Protein AF-A0A1G4ENJ5-F1 (afdb_monomer_lite)

Organism: Bacillus mycoides (NCBI:txid1405)

pLDDT: mean 74.37, std 20.82, range [33.47, 96.38]

Foldseek 3Di:
DFFDLQLPLADPVLNLLLNLLVLCVLVDLPDDLVVLCVVLVHDVVLVVCNSNNVDDNVSSNVSSVSSCCSDPPPPDDPVNSVVSVVCVVCVVVVVVVVDPQDPADWGQDPNSFTDGPNHTDDPPPPDDD

Radius of gyration: 15.48 Å; chains: 1; bounding box: 38×36×39 Å

Structure (mmCIF, N/CA/C/O backbone):
data_AF-A0A1G4ENJ5-F1
#
_entry.id   AF-A0A1G4ENJ5-F1
#
loop_
_atom_site.group_PDB
_atom_site.id
_atom_site.type_symbol
_atom_site.label_atom_id
_atom_site.label_alt_id
_atom_site.label_comp_id
_atom_site.label_asym_id
_atom_site.label_entity_id
_atom_site.label_seq_id
_atom_site.pdbx_PDB_ins_code
_atom_site.Cartn_x
_atom_site.Cartn_y
_atom_site.Cartn_z
_atom_site.occupancy
_atom_site.B_iso_or_equiv
_atom_site.auth_seq_id
_atom_site.auth_comp_id
_atom_site.auth_asym_id
_atom_site.auth_atom_id
_atom_site.pdbx_PDB_model_num
ATOM 1 N N . MET A 1 1 ? -1.397 -13.975 -0.434 1.00 46.78 1 MET A N 1
ATOM 2 C CA . MET A 1 1 ? 0.035 -13.715 -0.682 1.00 46.78 1 MET A CA 1
ATOM 3 C C . MET A 1 1 ? 0.648 -13.420 0.669 1.00 46.78 1 MET A C 1
ATOM 5 O O . MET A 1 1 ? 0.103 -12.560 1.349 1.00 46.78 1 MET A O 1
ATOM 9 N N . LYS A 1 2 ? 1.686 -14.149 1.095 1.00 54.53 2 LYS A N 1
ATOM 10 C CA . LYS A 1 2 ? 2.455 -13.733 2.275 1.00 54.53 2 LYS A CA 1
ATOM 11 C C . LYS A 1 2 ? 3.236 -12.481 1.871 1.00 54.53 2 LYS A C 1
ATOM 13 O O . LYS A 1 2 ? 3.949 -12.526 0.872 1.00 54.53 2 LYS A O 1
ATOM 18 N N . VAL A 1 3 ? 3.029 -11.368 2.568 1.00 60.06 3 VAL A N 1
ATOM 19 C CA . VAL A 1 3 ? 3.733 -10.104 2.314 1.00 60.06 3 VAL A CA 1
ATOM 20 C C . VAL A 1 3 ? 4.561 -9.799 3.547 1.00 60.06 3 VAL A C 1
ATOM 22 O O . VAL A 1 3 ? 4.004 -9.679 4.634 1.00 60.06 3 VAL A O 1
ATOM 25 N N . ASP A 1 4 ? 5.878 -9.707 3.379 1.00 68.25 4 ASP A N 1
ATOM 26 C CA . ASP A 1 4 ? 6.771 -9.259 4.446 1.00 68.25 4 ASP A CA 1
ATOM 27 C C . ASP A 1 4 ? 6.475 -7.776 4.747 1.00 68.25 4 ASP A C 1
ATOM 29 O O . ASP A 1 4 ? 6.598 -6.950 3.838 1.00 68.25 4 ASP A O 1
ATOM 33 N N . PRO A 1 5 ? 6.104 -7.396 5.985 1.00 69.88 5 PRO A N 1
ATOM 34 C CA . PRO A 1 5 ? 5.811 -6.005 6.338 1.00 69.88 5 PRO A CA 1
ATOM 35 C C . PRO A 1 5 ? 7.011 -5.058 6.169 1.00 69.88 5 PRO A C 1
ATOM 37 O O . PRO A 1 5 ? 6.827 -3.841 6.086 1.00 69.88 5 PRO A O 1
ATOM 40 N N . LYS A 1 6 ? 8.240 -5.586 6.082 1.00 74.12 6 LYS A N 1
ATOM 41 C CA . LYS A 1 6 ? 9.452 -4.812 5.776 1.00 74.12 6 LYS A CA 1
ATOM 42 C C . LYS A 1 6 ? 9.614 -4.515 4.287 1.00 74.12 6 LYS A C 1
ATOM 44 O O . LYS A 1 6 ? 10.408 -3.641 3.948 1.00 74.12 6 LYS A O 1
ATOM 49 N N . LEU A 1 7 ? 8.862 -5.195 3.417 1.00 80.94 7 LEU A N 1
ATOM 50 C CA . LEU A 1 7 ? 8.864 -5.006 1.964 1.00 80.94 7 LEU A CA 1
ATOM 51 C C . LEU A 1 7 ? 10.286 -4.943 1.359 1.00 80.94 7 LEU A C 1
ATOM 53 O O . LEU A 1 7 ? 10.614 -3.973 0.669 1.00 80.94 7 LEU A O 1
ATOM 57 N N . PRO A 1 8 ? 11.147 -5.954 1.602 1.00 79.94 8 PRO A N 1
ATOM 58 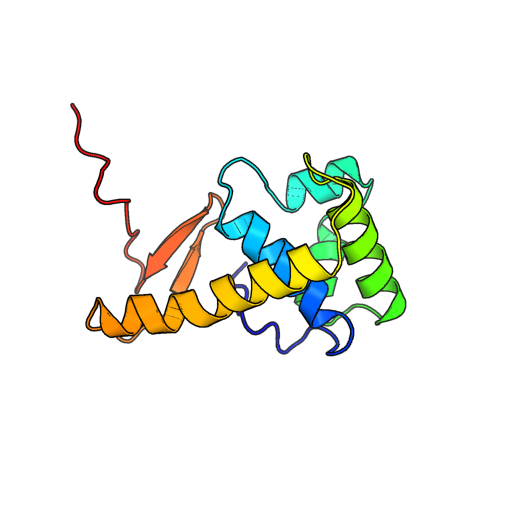C CA . PRO A 1 8 ? 12.556 -5.913 1.199 1.00 79.94 8 PRO A CA 1
ATOM 59 C C . PRO A 1 8 ? 12.743 -5.829 -0.321 1.00 79.94 8 PRO A C 1
ATOM 61 O O . PRO A 1 8 ? 13.730 -5.265 -0.784 1.00 79.94 8 PRO A O 1
ATOM 64 N N . ASN A 1 9 ? 11.776 -6.348 -1.083 1.00 82.81 9 ASN A N 1
ATOM 65 C CA . ASN A 1 9 ? 11.824 -6.397 -2.543 1.00 82.81 9 ASN A CA 1
ATOM 66 C C . ASN A 1 9 ? 11.325 -5.109 -3.210 1.00 82.81 9 ASN A C 1
ATOM 68 O O . ASN A 1 9 ? 11.601 -4.893 -4.382 1.00 82.81 9 ASN A O 1
ATOM 72 N N . VAL A 1 10 ? 10.593 -4.258 -2.485 1.00 86.56 10 VAL A N 1
ATOM 73 C CA . VAL A 1 10 ? 10.130 -2.968 -3.014 1.00 86.56 10 VAL A CA 1
ATOM 74 C C . VAL A 1 10 ? 11.298 -1.985 -3.012 1.00 86.56 10 VAL A C 1
ATOM 76 O O . VAL A 1 10 ? 12.072 -1.949 -2.041 1.00 86.56 10 VAL A O 1
ATOM 79 N N . ASP A 1 11 ? 11.397 -1.165 -4.065 1.00 89.81 11 ASP A N 1
ATOM 80 C CA . ASP A 1 11 ? 12.401 -0.103 -4.156 1.00 89.81 11 ASP A CA 1
ATOM 81 C C . ASP A 1 11 ? 12.355 0.774 -2.897 1.00 89.81 11 ASP A C 1
ATOM 83 O O . ASP A 1 11 ? 11.292 1.219 -2.451 1.00 89.81 11 ASP A O 1
ATOM 87 N N . GLU A 1 12 ? 13.522 1.027 -2.310 1.00 88.56 12 GLU A N 1
ATOM 88 C CA . GLU A 1 12 ? 13.663 1.768 -1.057 1.00 88.56 12 GLU A CA 1
ATOM 89 C C . GLU A 1 12 ? 12.966 3.136 -1.100 1.00 88.56 12 GLU A C 1
ATOM 91 O O . GLU A 1 12 ? 12.341 3.547 -0.121 1.00 88.56 12 GLU A O 1
ATOM 96 N N . ARG A 1 13 ? 12.984 3.805 -2.259 1.00 87.94 13 ARG A N 1
ATOM 97 C CA . ARG A 1 13 ? 12.382 5.132 -2.448 1.00 87.94 13 ARG A CA 1
ATOM 98 C C . ARG A 1 13 ? 10.857 5.098 -2.379 1.00 87.94 13 ARG A C 1
ATOM 100 O O . ARG A 1 13 ? 10.237 6.085 -1.987 1.00 87.94 13 ARG A O 1
ATOM 107 N N . ASN A 1 14 ? 10.252 3.970 -2.750 1.00 92.75 14 ASN A N 1
ATOM 108 C CA . ASN A 1 14 ? 8.800 3.784 -2.767 1.00 92.75 14 ASN A CA 1
ATOM 109 C C . ASN A 1 14 ? 8.281 2.987 -1.576 1.00 92.75 14 ASN A C 1
ATOM 111 O O . ASN A 1 14 ? 7.080 3.018 -1.292 1.00 92.75 14 ASN A O 1
ATOM 115 N N . ARG A 1 15 ? 9.179 2.309 -0.855 1.00 91.12 15 ARG A N 1
ATOM 116 C CA . ARG A 1 15 ? 8.858 1.435 0.270 1.00 91.12 15 ARG A CA 1
ATOM 117 C C . ARG A 1 15 ? 7.956 2.113 1.290 1.00 91.12 15 ARG A C 1
ATOM 119 O O . ARG A 1 15 ? 7.032 1.472 1.773 1.00 91.12 15 ARG A O 1
ATOM 126 N N . ARG A 1 16 ? 8.150 3.409 1.566 1.00 93.62 16 ARG A N 1
ATOM 127 C CA . ARG A 1 16 ? 7.287 4.153 2.500 1.00 93.62 16 ARG A CA 1
ATOM 128 C C . ARG A 1 16 ? 5.817 4.156 2.071 1.00 93.62 16 ARG A C 1
ATOM 130 O O . ARG A 1 16 ? 4.941 3.892 2.885 1.00 93.62 16 ARG A O 1
ATOM 137 N N . TYR A 1 17 ? 5.539 4.396 0.790 1.00 94.38 17 TYR A N 1
ATOM 138 C CA . TYR A 1 17 ? 4.170 4.482 0.285 1.00 94.38 17 TYR A CA 1
ATOM 139 C C . TYR A 1 17 ? 3.537 3.097 0.184 1.00 94.38 17 TYR A C 1
ATOM 141 O O . TYR A 1 17 ? 2.387 2.909 0.573 1.00 94.38 17 TYR A O 1
ATOM 149 N N . ALA A 1 18 ? 4.310 2.109 -0.272 1.00 91.75 18 ALA A N 1
ATOM 150 C CA . ALA A 1 18 ? 3.865 0.721 -0.313 1.00 91.75 18 ALA A CA 1
ATOM 151 C C . ALA A 1 18 ? 3.545 0.193 1.096 1.00 91.75 18 ALA A C 1
ATOM 153 O O . ALA A 1 18 ? 2.533 -0.478 1.299 1.00 91.75 18 ALA A O 1
ATOM 154 N N . LYS A 1 19 ? 4.368 0.551 2.087 1.00 91.06 19 LYS A N 1
ATOM 155 C CA . LYS A 1 19 ? 4.171 0.190 3.493 1.00 91.06 19 LYS A CA 1
ATOM 156 C C . LYS A 1 19 ? 2.982 0.917 4.112 1.00 91.06 19 LYS A C 1
ATOM 158 O O . LYS A 1 19 ? 2.243 0.307 4.871 1.00 91.06 19 LYS A O 1
ATOM 163 N N . TYR A 1 20 ? 2.741 2.173 3.738 1.00 93.44 20 TYR A N 1
ATOM 164 C CA . TYR A 1 20 ? 1.541 2.903 4.148 1.00 93.44 20 TYR A CA 1
ATOM 165 C C . TYR A 1 20 ? 0.268 2.230 3.624 1.00 93.44 20 TYR A C 1
ATOM 167 O O . TYR A 1 20 ? -0.652 1.970 4.393 1.00 93.44 20 TYR A O 1
ATOM 175 N N . LEU A 1 21 ? 0.238 1.868 2.339 1.00 91.38 21 LEU A N 1
ATOM 176 C CA . LEU A 1 21 ? -0.877 1.132 1.739 1.00 91.38 21 LEU A CA 1
ATOM 177 C C . LEU A 1 21 ? -1.104 -0.223 2.421 1.00 91.38 21 LEU A C 1
ATOM 179 O O . LEU A 1 21 ? -2.246 -0.593 2.693 1.00 91.38 21 LEU A O 1
ATOM 183 N N . LEU A 1 22 ? -0.026 -0.942 2.748 1.00 88.69 22 LEU A N 1
ATOM 184 C CA . LEU A 1 22 ? -0.107 -2.180 3.520 1.00 88.69 22 LEU A CA 1
ATOM 185 C C . LEU A 1 22 ? -0.666 -1.935 4.930 1.00 88.69 22 LEU A C 1
ATOM 187 O O . LEU A 1 22 ? -1.543 -2.671 5.368 1.00 88.69 22 LEU A O 1
ATOM 191 N N . ALA A 1 23 ? -0.215 -0.884 5.618 1.00 87.44 23 ALA A N 1
ATOM 192 C CA . ALA A 1 23 ? -0.702 -0.523 6.946 1.00 87.44 23 ALA A CA 1
ATOM 193 C C . ALA A 1 23 ? -2.199 -0.196 6.932 1.00 87.44 23 ALA A C 1
ATOM 195 O O . ALA A 1 23 ? -2.936 -0.678 7.791 1.00 87.44 23 ALA A O 1
ATOM 196 N N . VAL A 1 24 ? -2.663 0.559 5.934 1.00 86.69 24 VAL A N 1
ATOM 197 C CA . VAL A 1 24 ? -4.088 0.852 5.741 1.00 86.69 24 VAL A CA 1
ATOM 198 C C . VAL A 1 24 ? -4.871 -0.440 5.525 1.00 86.69 24 VAL A C 1
ATOM 200 O O . VAL A 1 24 ? -5.846 -0.687 6.227 1.00 86.69 24 VAL A O 1
ATOM 203 N N . HIS A 1 25 ? -4.404 -1.302 4.624 1.00 85.81 25 HIS A N 1
ATOM 204 C CA . HIS A 1 25 ? -5.054 -2.581 4.353 1.00 85.81 25 HIS A CA 1
ATOM 205 C C . HIS A 1 25 ? -5.161 -3.482 5.591 1.00 85.81 25 HIS A C 1
ATOM 207 O O . HIS A 1 25 ? -6.168 -4.154 5.784 1.00 85.81 25 HIS A O 1
ATOM 213 N N . CYS A 1 26 ? -4.126 -3.496 6.432 1.00 81.69 26 CYS A N 1
ATOM 214 C CA . CYS A 1 26 ? -4.112 -4.285 7.661 1.00 81.69 26 CYS A CA 1
ATOM 215 C C . CYS A 1 26 ? -4.955 -3.664 8.786 1.00 81.69 26 CYS A C 1
ATOM 217 O O . CYS A 1 26 ? -5.452 -4.395 9.638 1.00 81.69 26 CYS A O 1
ATOM 219 N N . SER A 1 27 ? -5.086 -2.335 8.824 1.00 81.50 27 SER A N 1
ATOM 220 C CA . SER A 1 27 ? -5.755 -1.625 9.926 1.00 81.50 27 SER A CA 1
ATOM 221 C C . SER A 1 27 ? -7.256 -1.440 9.695 1.00 81.50 27 SER A C 1
ATOM 223 O O . SER A 1 27 ? -8.013 -1.343 10.659 1.00 81.50 27 SER A O 1
ATOM 225 N N . TYR A 1 28 ? -7.691 -1.399 8.433 1.00 79.56 28 TYR A N 1
ATOM 226 C CA . TYR A 1 28 ? -9.072 -1.129 8.041 1.00 79.56 28 TYR A CA 1
ATOM 227 C C . TYR A 1 28 ? -9.653 -2.328 7.288 1.00 79.56 28 TYR A C 1
ATOM 229 O O . TYR A 1 28 ? -9.324 -2.576 6.130 1.00 79.56 28 TYR A O 1
ATOM 237 N N . ASN A 1 29 ? -10.535 -3.080 7.955 1.00 75.44 29 ASN A N 1
ATOM 238 C CA . ASN A 1 29 ? -11.128 -4.310 7.410 1.00 75.44 29 ASN A CA 1
ATOM 239 C C . ASN A 1 29 ? -11.978 -4.082 6.146 1.00 75.44 29 ASN A C 1
ATOM 241 O O . ASN A 1 29 ? -12.205 -5.017 5.383 1.00 75.44 29 ASN A O 1
ATOM 245 N N . ASP A 1 30 ? -12.468 -2.862 5.949 1.00 81.12 30 ASP A N 1
ATOM 246 C CA . ASP A 1 30 ? -13.304 -2.420 4.834 1.00 81.12 30 ASP A CA 1
ATOM 247 C C . ASP A 1 30 ? -12.498 -1.841 3.660 1.00 81.12 30 ASP A C 1
ATOM 249 O O . ASP A 1 30 ? -13.080 -1.463 2.645 1.00 81.12 30 ASP A O 1
ATOM 253 N N . ILE A 1 31 ? -11.164 -1.780 3.768 1.00 82.75 31 ILE A N 1
ATOM 254 C CA . ILE A 1 31 ? -10.295 -1.245 2.718 1.00 82.75 31 ILE A CA 1
ATOM 255 C C . ILE A 1 31 ? -9.368 -2.341 2.204 1.00 82.75 31 ILE A C 1
ATOM 257 O O . ILE A 1 31 ? -8.339 -2.682 2.797 1.00 82.75 31 ILE A O 1
ATOM 261 N N . SER A 1 32 ? -9.697 -2.876 1.028 1.00 87.81 32 SER A N 1
ATOM 262 C CA . SER A 1 32 ? -8.818 -3.813 0.335 1.00 87.81 32 SER A CA 1
ATOM 263 C C . SER A 1 32 ? -7.973 -3.129 -0.743 1.00 87.81 32 SER A C 1
ATOM 265 O O . SER A 1 32 ? -8.452 -2.322 -1.541 1.00 87.81 32 SER A O 1
ATOM 267 N N . LEU A 1 33 ? -6.696 -3.519 -0.847 1.00 88.12 33 LEU A N 1
ATOM 268 C CA . LEU A 1 33 ? -5.832 -3.054 -1.943 1.00 88.12 33 LEU A CA 1
ATOM 269 C C . LEU A 1 33 ? -6.362 -3.471 -3.319 1.00 88.12 33 LEU A C 1
ATOM 271 O O . LEU A 1 33 ? -6.122 -2.787 -4.307 1.00 88.12 33 LEU A O 1
ATOM 275 N N . ARG A 1 34 ? -7.103 -4.584 -3.393 1.00 88.19 34 ARG A N 1
ATOM 276 C CA . ARG A 1 34 ? -7.735 -5.046 -4.632 1.00 88.19 34 ARG A CA 1
ATOM 277 C C . ARG A 1 34 ? -8.853 -4.101 -5.077 1.00 88.19 34 ARG A C 1
ATOM 279 O O . ARG A 1 34 ? -8.935 -3.807 -6.266 1.00 88.19 34 ARG A O 1
ATOM 286 N N . GLU A 1 35 ? -9.690 -3.627 -4.158 1.00 87.25 35 GLU A N 1
ATOM 287 C CA . GLU A 1 35 ? -10.726 -2.637 -4.476 1.00 87.25 35 GLU A CA 1
ATOM 288 C C . GLU A 1 35 ? -10.108 -1.294 -4.848 1.00 87.25 35 GLU A C 1
ATOM 290 O O . GLU A 1 35 ? -10.543 -0.690 -5.823 1.00 87.25 35 GLU A O 1
ATOM 295 N N . LEU A 1 36 ? -9.054 -0.859 -4.148 1.00 88.38 36 LEU A N 1
ATOM 296 C CA . LEU A 1 36 ? -8.317 0.352 -4.525 1.00 88.38 36 LEU A CA 1
ATOM 297 C C . LEU A 1 36 ? -7.720 0.230 -5.933 1.00 88.38 36 LEU A C 1
ATOM 299 O O . LEU A 1 36 ? -7.834 1.160 -6.724 1.00 88.38 36 LEU A O 1
ATOM 303 N N . CYS A 1 37 ? -7.162 -0.931 -6.291 1.00 90.94 37 CYS A N 1
ATOM 304 C CA . CYS A 1 37 ? -6.728 -1.210 -7.661 1.00 90.94 37 CYS A CA 1
ATOM 305 C C . CYS A 1 37 ? -7.879 -1.097 -8.664 1.00 90.94 37 CYS A C 1
ATOM 307 O O . CYS A 1 37 ? -7.697 -0.503 -9.721 1.00 90.94 37 CYS A O 1
ATOM 309 N N . SER A 1 38 ? -9.056 -1.635 -8.335 1.00 91.00 38 SER A N 1
ATOM 310 C CA . SER A 1 38 ? -10.232 -1.535 -9.205 1.00 91.00 38 SER A CA 1
ATOM 311 C C . SER A 1 38 ? -10.695 -0.091 -9.395 1.00 91.00 38 SER A C 1
ATOM 313 O O . SER A 1 38 ? -11.102 0.258 -10.497 1.00 91.00 38 SER A O 1
ATOM 315 N N . LYS A 1 39 ? -10.645 0.739 -8.347 1.00 93.88 39 LYS A N 1
ATOM 316 C CA . LYS A 1 39 ? -10.999 2.165 -8.426 1.00 93.88 39 LYS A CA 1
ATOM 317 C C . LYS A 1 39 ? -9.989 2.962 -9.253 1.00 93.88 39 LYS A C 1
ATOM 319 O O . LYS A 1 39 ? -10.383 3.797 -10.053 1.00 93.88 39 LYS A O 1
ATOM 324 N N . ALA A 1 40 ? -8.705 2.641 -9.108 1.00 94.31 40 ALA A N 1
ATOM 325 C CA . ALA A 1 40 ? -7.609 3.298 -9.815 1.00 94.31 40 ALA A CA 1
ATOM 326 C C . ALA A 1 40 ? -7.394 2.798 -11.261 1.00 94.31 40 ALA A C 1
ATOM 328 O O . ALA A 1 40 ? -6.423 3.210 -11.891 1.00 94.31 40 ALA A O 1
ATOM 329 N N . ASP A 1 41 ? -8.229 1.880 -11.762 1.00 95.50 41 ASP A N 1
ATOM 330 C CA . ASP A 1 41 ? -8.041 1.180 -13.047 1.00 95.50 41 ASP A CA 1
ATOM 331 C C . ASP A 1 41 ? -6.653 0.512 -13.187 1.00 95.50 41 ASP A C 1
ATOM 333 O O . ASP A 1 41 ? -6.007 0.499 -14.235 1.00 95.50 41 ASP A O 1
ATOM 337 N N . ILE A 1 42 ? -6.156 -0.055 -12.083 1.00 92.75 42 ILE A N 1
ATOM 338 C CA . ILE A 1 42 ? -4.875 -0.762 -12.026 1.00 92.75 42 ILE A CA 1
ATOM 339 C C . ILE A 1 42 ? -5.138 -2.269 -12.023 1.00 92.75 42 ILE A C 1
ATOM 341 O O . ILE A 1 42 ? -5.765 -2.792 -11.096 1.00 92.75 42 ILE A O 1
ATOM 345 N N . PRO A 1 43 ? -4.592 -3.032 -12.986 1.00 91.00 43 PRO A N 1
ATOM 346 C CA . PRO A 1 43 ? -4.669 -4.482 -12.938 1.00 91.00 43 PRO A CA 1
ATOM 347 C C . PRO A 1 43 ? -4.016 -5.008 -11.658 1.00 91.00 43 PRO A C 1
ATOM 349 O O . PRO A 1 43 ? -2.841 -4.753 -11.402 1.00 91.00 43 PRO A O 1
ATOM 352 N N . VAL A 1 44 ? -4.734 -5.827 -10.887 1.00 87.88 44 VAL A N 1
ATOM 353 C CA . VAL A 1 44 ? -4.256 -6.387 -9.604 1.00 87.88 44 VAL A CA 1
ATOM 354 C C . VAL A 1 44 ? -2.905 -7.109 -9.743 1.00 87.88 44 VAL A C 1
ATOM 356 O O . VAL A 1 44 ? -2.088 -7.116 -8.826 1.00 87.88 44 VAL A O 1
ATOM 359 N N . ARG A 1 45 ? -2.611 -7.676 -10.921 1.00 85.56 45 ARG A N 1
ATOM 360 C CA . ARG A 1 45 ? -1.299 -8.270 -11.220 1.00 85.56 45 ARG A CA 1
ATOM 361 C C . ARG A 1 45 ? -0.152 -7.263 -11.072 1.00 85.56 45 ARG A C 1
ATOM 363 O O . ARG A 1 45 ? 0.920 -7.658 -10.633 1.00 85.56 45 ARG A O 1
ATOM 370 N N . GLN A 1 46 ? -0.353 -5.992 -11.418 1.00 86.75 46 GLN A N 1
ATOM 371 C CA . GLN A 1 46 ? 0.662 -4.948 -11.247 1.00 86.75 46 GLN A CA 1
ATOM 372 C C . GLN A 1 46 ? 0.947 -4.674 -9.768 1.00 86.75 46 GLN A C 1
ATOM 374 O O . GLN A 1 46 ? 2.108 -4.538 -9.402 1.00 86.75 46 GLN A O 1
ATOM 379 N N . LEU A 1 47 ? -0.076 -4.694 -8.907 1.00 87.12 47 LEU A N 1
ATOM 380 C CA . LEU A 1 47 ? 0.100 -4.598 -7.455 1.00 87.12 47 LEU A CA 1
ATOM 381 C C . LEU A 1 47 ? 0.956 -5.754 -6.915 1.00 87.12 47 LEU A C 1
ATOM 383 O O . LEU A 1 47 ? 1.879 -5.535 -6.136 1.00 87.12 47 LEU A O 1
ATOM 387 N N . TYR A 1 48 ? 0.680 -6.987 -7.348 1.00 86.50 48 TYR A N 1
ATOM 388 C CA . TYR A 1 48 ? 1.476 -8.146 -6.932 1.00 86.50 48 TYR A CA 1
ATOM 389 C C . TYR A 1 48 ? 2.925 -8.046 -7.411 1.00 86.50 48 TYR A C 1
ATOM 391 O O . TYR A 1 48 ? 3.839 -8.292 -6.629 1.00 86.50 48 TYR A O 1
ATOM 399 N N . ARG A 1 49 ? 3.142 -7.616 -8.659 1.00 83.81 49 ARG A N 1
ATOM 400 C CA . ARG A 1 49 ? 4.486 -7.376 -9.204 1.00 83.81 49 ARG A CA 1
ATOM 401 C C . ARG A 1 49 ? 5.223 -6.251 -8.482 1.00 83.81 49 ARG A C 1
ATOM 403 O O . ARG A 1 49 ? 6.438 -6.332 -8.350 1.00 83.81 49 ARG A O 1
ATOM 410 N N . MET A 1 50 ? 4.516 -5.222 -8.017 1.00 88.00 50 MET A N 1
ATOM 411 C CA . MET A 1 50 ? 5.091 -4.137 -7.216 1.00 88.00 50 MET A CA 1
ATOM 412 C C . MET A 1 50 ? 5.620 -4.686 -5.890 1.00 88.00 50 MET A C 1
ATOM 414 O O . MET A 1 50 ? 6.794 -4.535 -5.586 1.00 88.00 50 MET A O 1
ATOM 418 N N . PHE A 1 51 ? 4.791 -5.406 -5.131 1.00 83.69 51 PHE A N 1
ATOM 419 C CA . PHE A 1 51 ? 5.220 -6.000 -3.860 1.00 83.69 51 PHE A CA 1
ATOM 420 C C . PHE A 1 51 ? 6.280 -7.104 -4.013 1.00 83.69 51 PHE A C 1
ATOM 422 O O . PHE A 1 51 ? 7.026 -7.368 -3.070 1.00 83.69 51 PHE A O 1
ATOM 429 N N . ALA A 1 52 ? 6.363 -7.736 -5.185 1.00 82.56 52 ALA A N 1
ATOM 430 C CA . ALA A 1 52 ? 7.407 -8.701 -5.519 1.00 82.56 52 ALA A CA 1
ATOM 431 C C . ALA A 1 52 ? 8.736 -8.056 -5.965 1.00 82.56 52 ALA A C 1
ATOM 433 O O . ALA A 1 52 ? 9.708 -8.782 -6.146 1.00 82.56 52 ALA A O 1
ATOM 434 N N . GLY A 1 53 ? 8.803 -6.730 -6.145 1.00 84.31 53 GLY A N 1
ATOM 435 C CA . GLY A 1 53 ? 10.004 -6.048 -6.651 1.00 84.31 53 GLY A CA 1
ATOM 436 C C . GLY A 1 53 ? 10.245 -6.217 -8.153 1.00 84.31 53 GLY A C 1
ATOM 437 O O . GLY A 1 53 ? 11.334 -5.966 -8.657 1.00 84.31 53 GLY A O 1
ATOM 438 N N . GLU A 1 54 ? 9.234 -6.655 -8.904 1.00 87.56 54 GLU A N 1
ATOM 439 C CA . GLU A 1 54 ? 9.315 -6.913 -10.349 1.00 87.56 54 GLU A CA 1
ATOM 440 C C . GLU A 1 54 ? 8.906 -5.696 -11.197 1.00 87.56 54 GLU A C 1
ATOM 442 O O . GLU A 1 54 ? 8.550 -5.825 -12.379 1.00 87.56 54 GLU A O 1
ATOM 447 N N . THR A 1 55 ? 8.860 -4.519 -10.575 1.00 87.62 55 THR A N 1
ATOM 448 C CA . THR A 1 55 ? 8.302 -3.290 -11.137 1.00 87.62 55 THR A CA 1
ATOM 449 C C . THR A 1 55 ? 9.338 -2.176 -11.067 1.00 87.62 55 THR A C 1
ATOM 451 O O . THR A 1 55 ? 10.103 -2.079 -10.119 1.00 87.62 55 THR A O 1
ATOM 454 N N . SER A 1 56 ? 9.397 -1.328 -12.097 1.00 91.00 56 SER A N 1
ATOM 455 C CA . SER A 1 56 ? 10.340 -0.204 -12.097 1.00 91.00 56 SER A CA 1
ATOM 456 C C . SER A 1 56 ? 9.966 0.825 -11.030 1.00 91.00 56 SER A C 1
ATOM 458 O O . SER A 1 56 ? 8.778 1.071 -10.822 1.00 91.00 56 SER A O 1
ATOM 460 N N . TYR A 1 57 ? 10.950 1.52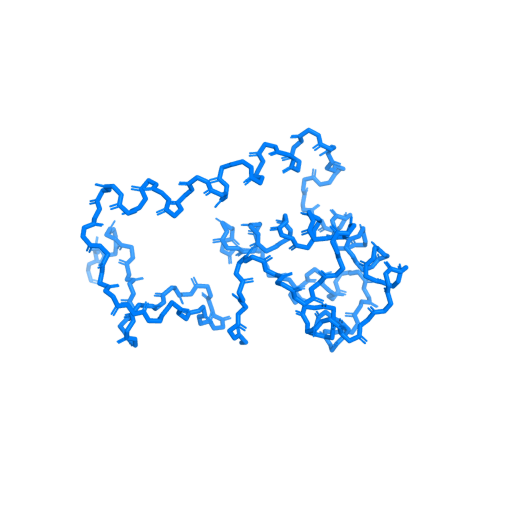1 -10.454 1.00 91.25 57 TYR A N 1
ATOM 461 C CA . TYR A 1 57 ? 10.702 2.539 -9.425 1.00 91.25 57 TYR A CA 1
ATOM 462 C C . TYR A 1 57 ? 9.653 3.592 -9.843 1.00 91.25 57 TYR A C 1
ATOM 464 O O . TYR A 1 57 ? 8.865 4.052 -9.019 1.00 91.25 57 TYR A O 1
ATOM 472 N N . ARG A 1 58 ? 9.609 3.987 -11.128 1.00 90.75 58 ARG A N 1
ATOM 473 C CA . ARG A 1 58 ? 8.625 4.964 -11.635 1.00 90.75 58 ARG A CA 1
ATOM 474 C C . ARG A 1 58 ? 7.218 4.387 -11.626 1.00 90.75 58 ARG A C 1
ATOM 476 O O . ARG A 1 58 ? 6.270 5.065 -11.243 1.00 90.75 58 ARG A O 1
ATOM 483 N N . SER A 1 59 ? 7.097 3.141 -12.068 1.00 91.94 59 SER A N 1
ATOM 484 C CA . SER A 1 59 ? 5.828 2.425 -12.102 1.00 91.94 59 SER A CA 1
ATOM 485 C C . SER A 1 59 ? 5.322 2.154 -10.688 1.00 91.94 59 SER A C 1
ATOM 487 O O . SER A 1 59 ? 4.154 2.398 -10.420 1.00 91.94 59 SER A O 1
ATOM 489 N N . GLU A 1 60 ? 6.194 1.739 -9.769 1.00 91.62 60 GLU A N 1
ATOM 490 C CA . GLU A 1 60 ? 5.844 1.557 -8.358 1.00 91.62 60 GLU A CA 1
ATOM 491 C C . GLU A 1 60 ? 5.346 2.859 -7.723 1.00 91.62 60 GLU A C 1
ATOM 493 O O . GLU A 1 60 ? 4.292 2.865 -7.088 1.00 91.62 60 GLU A O 1
ATOM 498 N N . PHE A 1 61 ? 6.058 3.973 -7.937 1.00 94.56 61 PHE A N 1
ATOM 499 C CA . PHE A 1 61 ? 5.637 5.284 -7.446 1.00 94.56 61 PHE A CA 1
ATOM 500 C C . PHE A 1 61 ? 4.258 5.669 -7.994 1.00 94.56 61 PHE A C 1
ATOM 502 O O . PHE A 1 61 ? 3.379 6.075 -7.237 1.00 94.56 61 PHE A O 1
ATOM 509 N N . SER A 1 62 ? 4.043 5.489 -9.302 1.00 95.38 62 SER A N 1
ATOM 510 C CA . SER A 1 62 ? 2.761 5.777 -9.954 1.00 95.38 62 SER A CA 1
ATOM 511 C C . SER A 1 62 ? 1.626 4.917 -9.400 1.00 95.38 62 SER A C 1
ATOM 513 O O . SER A 1 62 ? 0.538 5.438 -9.154 1.00 95.38 62 SER A O 1
ATOM 515 N N . ILE A 1 63 ? 1.867 3.620 -9.182 1.00 94.94 63 ILE A N 1
ATOM 516 C CA . ILE A 1 63 ? 0.885 2.705 -8.589 1.00 94.94 63 ILE A CA 1
ATOM 517 C C . ILE A 1 63 ? 0.550 3.178 -7.174 1.00 94.94 63 ILE A C 1
ATOM 519 O O . ILE A 1 63 ? -0.619 3.387 -6.866 1.00 94.94 63 ILE A O 1
ATOM 523 N N . CYS A 1 64 ? 1.561 3.423 -6.338 1.00 95.25 64 CYS A N 1
ATOM 524 C CA . CYS A 1 64 ? 1.359 3.866 -4.961 1.00 95.25 64 CYS A CA 1
ATOM 525 C C . CYS A 1 64 ? 0.542 5.161 -4.888 1.00 95.25 64 CYS A C 1
ATOM 527 O O . CYS A 1 64 ? -0.436 5.233 -4.150 1.00 95.25 64 CYS A O 1
ATOM 529 N N . GLN A 1 65 ? 0.911 6.170 -5.677 1.00 95.69 65 GLN A N 1
ATOM 530 C CA . GLN A 1 65 ? 0.209 7.454 -5.712 1.00 95.69 65 GLN A CA 1
ATOM 531 C C . GLN A 1 65 ? -1.240 7.308 -6.180 1.00 95.69 65 GLN A C 1
ATOM 533 O O . GLN A 1 65 ? -2.131 7.928 -5.606 1.00 95.69 65 GLN A O 1
ATOM 538 N N . SER A 1 66 ? -1.488 6.469 -7.188 1.00 96.38 66 SER A N 1
ATOM 539 C CA . SER A 1 66 ? -2.846 6.220 -7.682 1.00 96.38 66 SER A CA 1
ATOM 540 C C . SER A 1 66 ? -3.703 5.550 -6.609 1.00 96.38 66 SER A C 1
ATOM 542 O O . SER A 1 66 ? -4.802 6.008 -6.334 1.00 96.38 66 SER A O 1
ATOM 544 N N . LEU A 1 67 ? -3.175 4.538 -5.917 1.00 95.25 67 LEU A N 1
ATOM 545 C CA . LEU A 1 67 ? -3.905 3.859 -4.843 1.00 95.25 67 LEU A CA 1
ATOM 546 C C . LEU A 1 67 ? -4.160 4.766 -3.633 1.00 95.25 67 LEU A C 1
ATOM 548 O O . LEU A 1 67 ? -5.233 4.698 -3.043 1.00 95.25 67 LEU A O 1
ATOM 552 N N . ILE A 1 68 ? -3.203 5.629 -3.273 1.00 95.75 68 ILE A N 1
ATOM 553 C CA . ILE A 1 68 ? -3.365 6.599 -2.177 1.00 95.75 68 ILE A CA 1
ATOM 554 C C . ILE A 1 68 ? -4.462 7.622 -2.503 1.00 95.75 68 ILE A C 1
ATOM 556 O O . ILE A 1 68 ? -5.198 8.028 -1.606 1.00 95.75 68 ILE A O 1
ATOM 560 N N . ARG A 1 69 ? -4.601 8.028 -3.771 1.00 95.88 69 ARG A N 1
ATOM 561 C CA . ARG A 1 69 ? -5.656 8.958 -4.212 1.00 95.88 69 ARG A CA 1
ATOM 562 C C . ARG A 1 69 ? -7.059 8.366 -4.121 1.00 95.88 69 ARG A C 1
ATOM 564 O O . ARG A 1 69 ? -7.998 9.121 -3.910 1.00 95.88 69 ARG A O 1
ATOM 571 N N . GLU A 1 70 ? -7.184 7.047 -4.222 1.00 95.69 70 GLU A N 1
ATOM 572 C CA . GLU A 1 70 ? -8.466 6.338 -4.116 1.00 95.69 70 GLU A CA 1
ATOM 573 C C . GLU A 1 70 ? -8.888 6.029 -2.670 1.00 95.69 70 GLU A C 1
ATOM 575 O O . GLU A 1 70 ? -9.928 5.399 -2.434 1.00 95.69 70 GLU A O 1
ATOM 580 N N . LEU A 1 71 ? -8.090 6.447 -1.682 1.00 93.12 71 LEU A N 1
ATOM 581 C CA . LEU A 1 71 ? -8.453 6.286 -0.279 1.00 93.12 71 LEU A CA 1
ATOM 582 C C . LEU A 1 71 ? -9.655 7.176 0.082 1.00 93.12 71 LEU A C 1
ATOM 584 O O . LEU A 1 71 ? -9.718 8.323 -0.360 1.00 93.12 71 LEU A O 1
ATOM 588 N N . PRO A 1 72 ? -10.579 6.709 0.947 1.00 90.12 72 PRO A N 1
ATOM 589 C CA . PRO A 1 72 ? -11.792 7.461 1.296 1.00 90.12 72 PRO A CA 1
ATOM 590 C C . PRO A 1 72 ? -11.538 8.840 1.919 1.00 90.12 72 PRO A C 1
ATOM 592 O O . PRO A 1 72 ? -12.388 9.720 1.849 1.00 90.12 72 PRO A O 1
ATOM 595 N N . TRP A 1 73 ? -10.377 9.013 2.550 1.00 89.06 73 TRP A N 1
ATOM 596 C CA . TRP A 1 73 ? -9.953 10.244 3.218 1.00 89.06 73 TRP A CA 1
ATOM 597 C C . TRP A 1 73 ? -8.878 11.007 2.436 1.00 89.06 73 TRP A C 1
ATOM 599 O O . TRP A 1 73 ? -8.210 11.872 3.003 1.00 89.06 73 TRP A O 1
ATOM 609 N N . ALA A 1 74 ? -8.653 10.675 1.161 1.00 87.56 74 ALA A N 1
ATOM 610 C CA . ALA A 1 74 ? -7.760 11.459 0.320 1.00 87.56 74 ALA A CA 1
ATOM 611 C C . ALA A 1 74 ? -8.242 12.930 0.239 1.00 87.56 74 ALA A C 1
ATOM 613 O O . ALA A 1 74 ? -9.450 13.179 0.233 1.00 87.56 74 ALA A O 1
ATOM 614 N N . PRO A 1 75 ? -7.330 13.919 0.150 1.00 90.94 75 PRO A N 1
ATOM 615 C CA . PRO A 1 75 ? -5.881 13.783 -0.004 1.00 90.94 75 PRO A CA 1
ATOM 616 C C . PRO A 1 75 ? -5.156 13.381 1.291 1.00 90.94 75 PRO A C 1
ATOM 618 O O . PRO A 1 75 ? -5.468 13.858 2.378 1.00 90.94 75 PRO A O 1
ATOM 621 N N . VAL A 1 76 ? -4.131 12.534 1.157 1.00 91.31 76 VAL A N 1
ATOM 622 C CA . VAL A 1 76 ? -3.265 12.115 2.270 1.00 91.31 76 VAL A CA 1
ATOM 623 C C . VAL A 1 76 ? -2.009 12.982 2.294 1.00 91.31 76 VAL A C 1
ATOM 625 O O . VAL A 1 76 ? -1.331 13.112 1.276 1.00 91.31 76 VAL A O 1
ATOM 628 N N . SER A 1 77 ? -1.689 13.570 3.449 1.00 92.31 77 SER A N 1
ATOM 629 C CA . SER A 1 77 ? -0.456 14.341 3.625 1.00 92.31 77 SER A CA 1
ATOM 630 C C . SER A 1 77 ? 0.743 13.437 3.924 1.00 92.31 77 SER A C 1
ATOM 632 O O . SER A 1 77 ? 0.608 12.331 4.453 1.00 92.31 77 SER A O 1
ATOM 634 N N . GLU A 1 78 ? 1.940 13.947 3.643 1.00 91.44 78 GLU A N 1
ATOM 635 C CA . GLU A 1 78 ? 3.201 13.284 3.998 1.00 91.44 78 GLU A CA 1
ATOM 636 C C . GLU A 1 78 ? 3.327 13.034 5.505 1.00 91.44 78 GLU A C 1
ATOM 638 O O . GLU A 1 78 ? 3.762 11.971 5.938 1.00 91.44 78 GLU A O 1
ATOM 643 N N . GLU A 1 79 ? 2.844 13.973 6.317 1.00 91.25 79 GLU A N 1
ATOM 644 C CA . GLU A 1 79 ? 2.831 13.824 7.769 1.00 91.25 79 GLU A CA 1
ATOM 645 C C . GLU A 1 79 ? 1.922 12.673 8.228 1.00 91.25 79 GLU A C 1
ATOM 647 O O . GLU A 1 79 ? 2.276 11.936 9.151 1.00 91.25 79 GLU A O 1
ATOM 652 N N . THR A 1 80 ? 0.763 12.483 7.587 1.00 90.19 80 THR A N 1
ATOM 653 C CA . THR A 1 80 ? -0.123 11.347 7.873 1.00 90.19 80 THR A CA 1
ATOM 654 C C . THR A 1 80 ? 0.569 10.028 7.552 1.00 90.19 80 THR A C 1
ATOM 656 O O . THR A 1 80 ? 0.521 9.113 8.372 1.00 90.19 80 THR A O 1
ATOM 659 N N . ILE A 1 81 ? 1.253 9.944 6.407 1.00 92.12 81 ILE A N 1
ATOM 660 C CA . ILE A 1 81 ? 2.026 8.758 6.019 1.00 92.12 81 ILE A CA 1
ATOM 661 C C . ILE A 1 81 ? 3.076 8.451 7.090 1.00 92.12 81 ILE A C 1
ATOM 663 O O . ILE A 1 81 ? 3.087 7.349 7.638 1.00 92.12 81 ILE A O 1
ATOM 667 N N . ASP A 1 82 ? 3.901 9.432 7.455 1.00 89.44 82 ASP A N 1
ATOM 668 C CA . ASP A 1 82 ? 4.979 9.244 8.428 1.00 89.44 82 ASP A CA 1
ATOM 669 C C . ASP A 1 82 ? 4.453 8.839 9.814 1.00 89.44 82 ASP A C 1
ATOM 671 O O . ASP A 1 82 ? 5.018 7.956 10.466 1.00 89.44 82 ASP A O 1
ATOM 675 N N . ARG A 1 83 ? 3.351 9.445 10.276 1.00 85.06 83 ARG A N 1
ATOM 676 C CA . ARG A 1 83 ? 2.710 9.083 11.551 1.00 85.06 83 ARG A CA 1
ATOM 677 C C . ARG A 1 83 ? 2.165 7.656 11.521 1.00 85.06 83 ARG A C 1
ATOM 679 O O . ARG A 1 83 ? 2.407 6.906 12.465 1.00 85.06 83 ARG A O 1
ATOM 686 N N . THR A 1 84 ? 1.477 7.262 10.450 1.00 87.56 84 THR A N 1
ATOM 687 C CA . THR A 1 84 ? 0.963 5.895 10.295 1.00 87.56 84 THR A CA 1
ATOM 688 C C . THR A 1 84 ? 2.097 4.877 10.274 1.00 87.56 84 THR A C 1
ATOM 690 O O . THR A 1 84 ? 1.999 3.857 10.951 1.00 87.56 84 THR A O 1
ATOM 693 N N . LEU A 1 85 ? 3.190 5.156 9.560 1.00 89.00 85 LEU A N 1
ATOM 694 C CA . LEU A 1 85 ? 4.342 4.255 9.500 1.00 89.00 85 LEU A CA 1
ATOM 695 C C . LEU A 1 85 ? 5.020 4.087 10.860 1.00 89.00 85 LEU A C 1
ATOM 697 O O . LEU A 1 85 ? 5.338 2.962 11.228 1.00 89.00 85 LEU A O 1
ATOM 701 N N . LYS A 1 86 ? 5.175 5.168 11.636 1.00 85.69 86 LYS A N 1
ATOM 702 C CA . LYS A 1 86 ? 5.697 5.082 13.010 1.00 85.69 86 LYS A CA 1
ATOM 703 C C . LYS A 1 86 ? 4.854 4.152 13.873 1.00 85.69 86 LYS A C 1
ATOM 705 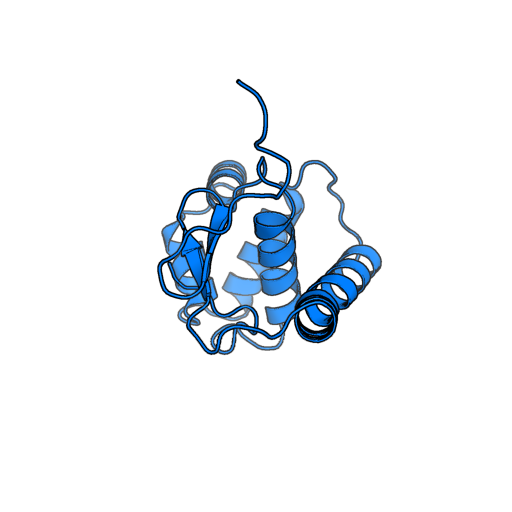O O . LYS A 1 86 ? 5.405 3.291 14.545 1.00 85.69 86 LYS A O 1
ATOM 710 N N . VAL A 1 87 ? 3.528 4.298 13.838 1.00 81.06 87 VAL A N 1
ATOM 711 C CA . VAL A 1 87 ? 2.627 3.409 14.589 1.00 81.06 87 VAL A CA 1
ATOM 712 C C . VAL A 1 87 ? 2.760 1.971 14.092 1.00 81.06 87 VAL A C 1
ATOM 714 O O . VAL A 1 87 ? 2.926 1.060 14.896 1.00 81.06 87 VAL A O 1
ATOM 717 N N . PHE A 1 88 ? 2.748 1.768 12.774 1.00 82.12 88 PHE A N 1
ATOM 718 C CA . PHE A 1 88 ? 2.832 0.443 12.166 1.00 82.12 88 PHE A CA 1
ATOM 719 C C . PHE A 1 88 ? 4.151 -0.280 12.479 1.00 82.12 88 PHE A C 1
ATOM 721 O O . PHE A 1 88 ? 4.147 -1.492 12.667 1.00 82.12 88 PHE A O 1
ATOM 728 N N . ASP A 1 89 ? 5.256 0.457 12.600 1.00 78.88 89 ASP A N 1
ATOM 729 C CA . ASP A 1 89 ? 6.566 -0.085 12.975 1.00 78.88 89 ASP A CA 1
ATOM 730 C C . ASP A 1 89 ? 6.724 -0.352 14.472 1.00 78.88 89 ASP A C 1
ATOM 732 O O . ASP A 1 89 ? 7.490 -1.234 14.858 1.00 78.88 89 ASP A O 1
ATOM 736 N N . LEU A 1 90 ? 5.982 0.367 15.314 1.00 74.00 90 LEU A N 1
ATOM 737 C CA . LEU A 1 90 ? 5.953 0.137 16.758 1.00 74.00 90 LEU A CA 1
ATOM 738 C C . LEU A 1 90 ? 5.009 -1.004 17.155 1.00 74.00 90 LEU A C 1
ATOM 740 O O . LEU A 1 90 ? 5.243 -1.643 18.177 1.00 74.00 90 LEU A O 1
ATOM 744 N N . LEU A 1 91 ? 3.974 -1.296 16.360 1.00 68.62 91 LEU A N 1
ATOM 745 C CA . LEU A 1 91 ? 2.999 -2.355 16.657 1.00 68.62 91 LEU A CA 1
ATOM 746 C C . LEU A 1 91 ? 3.647 -3.719 16.958 1.00 68.62 91 LEU A C 1
ATOM 748 O O . LEU A 1 91 ? 3.290 -4.306 17.976 1.00 68.62 91 LEU A O 1
ATOM 752 N N . PRO A 1 92 ? 4.614 -4.228 16.168 1.00 65.19 92 PRO A N 1
ATOM 753 C CA . PRO A 1 92 ? 5.294 -5.480 16.490 1.00 65.19 92 PRO A CA 1
ATOM 754 C C . PRO A 1 92 ? 6.031 -5.451 17.832 1.00 65.19 92 PRO A C 1
ATOM 756 O O . PRO A 1 92 ? 6.080 -6.473 18.501 1.00 65.19 92 PRO A O 1
ATOM 759 N N . ILE A 1 93 ? 6.585 -4.298 18.228 1.00 61.69 93 ILE A N 1
ATOM 760 C CA . ILE A 1 93 ? 7.319 -4.133 19.493 1.00 61.69 93 ILE A CA 1
ATOM 761 C C . ILE A 1 93 ? 6.341 -4.174 20.665 1.00 61.69 93 ILE A C 1
ATOM 763 O O . ILE A 1 93 ? 6.544 -4.937 21.599 1.00 61.69 93 ILE A O 1
ATOM 767 N N . VAL A 1 94 ? 5.243 -3.422 20.577 1.00 55.75 94 VAL A N 1
ATOM 768 C CA . VAL A 1 94 ? 4.204 -3.410 21.617 1.00 55.75 94 VAL A CA 1
ATOM 769 C C . VAL A 1 94 ? 3.567 -4.793 21.759 1.00 55.75 94 VAL A C 1
ATOM 771 O O . VAL A 1 94 ? 3.394 -5.274 22.870 1.00 55.75 94 VAL A O 1
ATOM 774 N N . ILE A 1 95 ? 3.279 -5.475 20.647 1.00 56.72 95 ILE A N 1
ATOM 775 C CA . ILE A 1 95 ? 2.744 -6.844 20.675 1.00 56.72 95 ILE A CA 1
ATOM 776 C C . ILE A 1 95 ? 3.769 -7.821 21.275 1.00 56.72 95 ILE A C 1
ATOM 778 O O . ILE A 1 95 ? 3.381 -8.703 22.035 1.00 56.72 95 ILE A O 1
ATOM 782 N N . ALA A 1 96 ? 5.064 -7.66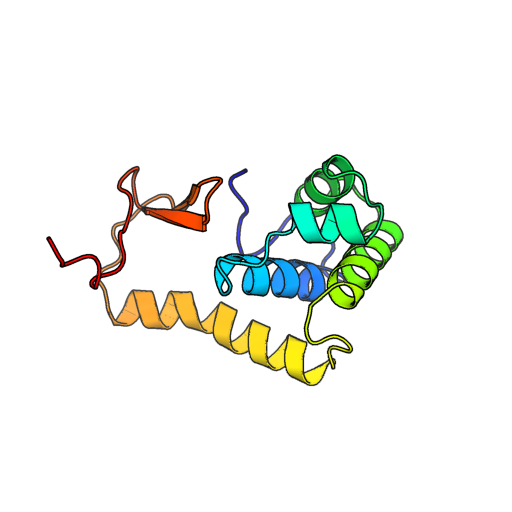2 20.983 1.00 54.50 96 ALA A N 1
ATOM 783 C CA . ALA A 1 96 ? 6.132 -8.478 21.567 1.00 54.50 96 ALA A CA 1
ATOM 784 C C . ALA A 1 96 ? 6.336 -8.240 23.072 1.00 54.50 96 ALA A C 1
ATOM 786 O O . ALA A 1 96 ? 6.733 -9.155 23.788 1.00 54.50 96 ALA A O 1
ATOM 787 N N . GLU A 1 97 ? 6.095 -7.022 23.555 1.00 52.88 97 GLU A N 1
ATOM 788 C CA . GLU A 1 97 ? 6.185 -6.685 24.980 1.00 52.88 97 GLU A CA 1
ATOM 789 C C . GLU A 1 97 ? 4.951 -7.155 25.761 1.00 52.88 97 GLU A C 1
ATOM 791 O O . GLU A 1 97 ? 5.078 -7.580 26.908 1.00 52.88 97 GLU A O 1
ATOM 796 N N . ASP A 1 98 ? 3.772 -7.135 25.133 1.00 48.97 98 ASP A N 1
ATOM 797 C CA . ASP A 1 98 ? 2.497 -7.534 25.747 1.00 48.97 98 ASP A CA 1
ATOM 798 C C . ASP A 1 98 ? 2.223 -9.049 25.620 1.00 48.97 98 ASP A C 1
ATOM 800 O O . ASP A 1 98 ? 1.321 -9.605 26.248 1.00 48.97 98 ASP A O 1
ATOM 804 N N . SER A 1 99 ? 3.021 -9.762 24.819 1.00 38.66 99 SER A N 1
ATOM 805 C CA . SER A 1 99 ? 2.919 -11.210 24.675 1.00 38.66 99 SER A CA 1
ATOM 806 C C . SER A 1 99 ? 4.269 -11.857 24.397 1.00 38.66 99 SER A C 1
ATOM 808 O O . SER A 1 99 ? 4.989 -11.467 23.485 1.00 38.66 99 SER A O 1
ATOM 810 N N . ALA A 1 100 ? 4.568 -12.920 25.151 1.00 46.38 100 ALA A N 1
ATOM 811 C CA . ALA A 1 100 ? 5.445 -13.988 24.699 1.00 46.38 100 ALA A CA 1
ATOM 812 C C . ALA A 1 100 ? 5.016 -14.387 23.278 1.00 46.38 100 ALA A C 1
ATOM 814 O O . ALA A 1 100 ? 4.043 -15.124 23.106 1.00 46.38 100 ALA A O 1
ATOM 815 N N . LEU A 1 101 ? 5.674 -13.825 22.262 1.00 45.53 101 LEU A N 1
ATOM 816 C CA . LEU A 1 101 ? 5.390 -14.146 20.873 1.00 45.53 101 LEU A CA 1
ATOM 817 C C . LEU A 1 101 ? 5.650 -15.645 20.704 1.00 45.53 101 LEU A C 1
ATOM 819 O O . LEU A 1 101 ? 6.752 -16.099 21.025 1.00 45.53 101 LEU A O 1
ATOM 823 N N . PRO A 1 102 ? 4.676 -16.432 20.219 1.00 41.50 102 PRO A N 1
ATOM 824 C CA . PRO A 1 102 ? 4.993 -17.755 19.719 1.00 41.50 102 PRO A CA 1
ATOM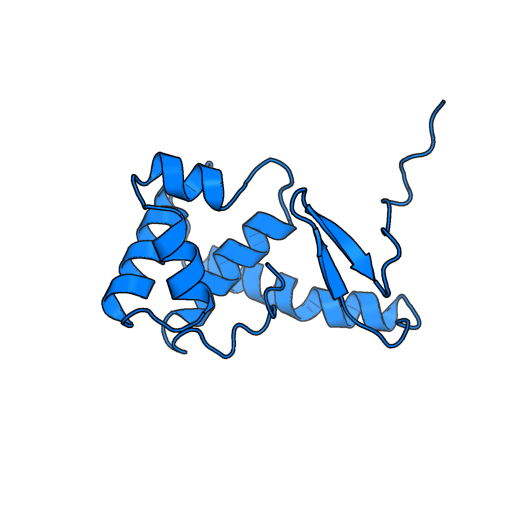 825 C C . PRO A 1 102 ? 6.009 -17.554 18.594 1.00 41.50 102 PRO A C 1
ATOM 827 O O . PRO A 1 102 ? 5.776 -16.751 17.687 1.00 41.50 102 PRO A O 1
ATOM 830 N N . GLU A 1 103 ? 7.159 -18.216 18.684 1.00 39.03 103 GLU A N 1
ATOM 831 C CA . GLU A 1 103 ? 8.074 -18.320 17.556 1.00 39.03 103 GLU A CA 1
ATOM 832 C C . GLU A 1 103 ? 7.331 -18.981 16.394 1.00 39.03 103 GLU A C 1
ATOM 834 O O . GLU A 1 103 ? 7.215 -20.204 16.346 1.00 39.03 103 GLU A O 1
ATOM 839 N N . GLY A 1 104 ? 6.867 -18.176 15.442 1.00 44.31 104 GLY A N 1
ATOM 840 C CA . GLY A 1 104 ? 6.601 -18.688 14.113 1.00 44.31 104 GLY A CA 1
ATOM 841 C C . GLY A 1 104 ? 5.792 -17.796 13.182 1.00 44.31 104 GLY A C 1
ATOM 842 O O . GLY A 1 104 ? 5.542 -16.611 13.425 1.00 44.31 104 GLY A O 1
ATOM 843 N N . ASP A 1 105 ? 5.542 -18.360 12.004 1.00 42.12 105 ASP A N 1
ATOM 844 C CA . ASP A 1 105 ? 5.268 -17.626 10.776 1.00 42.12 105 ASP A CA 1
ATOM 845 C C . ASP A 1 105 ? 3.919 -16.899 10.834 1.00 42.12 105 ASP A C 1
ATOM 847 O O . ASP A 1 105 ? 2.848 -17.510 10.925 1.00 42.12 105 ASP A O 1
ATOM 851 N N . ILE A 1 106 ? 3.966 -15.573 10.697 1.00 45.78 106 ILE A N 1
ATOM 852 C CA . ILE A 1 106 ? 2.772 -14.737 10.563 1.00 45.78 106 ILE A CA 1
ATOM 853 C C . ILE A 1 106 ? 2.267 -14.831 9.116 1.00 45.78 106 ILE A C 1
ATOM 855 O O . ILE A 1 106 ? 2.944 -14.423 8.169 1.00 45.78 106 ILE A O 1
ATOM 859 N N . GLU A 1 107 ? 1.048 -15.338 8.928 1.00 44.50 107 GLU A N 1
ATOM 860 C CA . GLU A 1 107 ? 0.377 -15.385 7.627 1.00 44.50 107 GLU A CA 1
ATOM 861 C C . GLU A 1 107 ? -0.861 -14.483 7.601 1.00 44.50 107 GLU A C 1
ATOM 863 O O . GLU A 1 107 ? -1.811 -14.662 8.366 1.00 44.50 107 GLU A O 1
ATOM 868 N N . LEU A 1 108 ? -0.898 -13.548 6.650 1.00 43.88 108 LEU A N 1
ATOM 869 C CA . LEU A 1 108 ? -2.095 -12.768 6.334 1.00 43.88 108 LEU A CA 1
ATOM 870 C C . LEU A 1 108 ? -2.997 -13.571 5.384 1.00 43.88 108 LEU A C 1
ATOM 872 O O . LEU A 1 108 ? -2.667 -13.801 4.215 1.00 43.88 108 LEU A O 1
ATOM 876 N N . GLY A 1 109 ? -4.147 -14.022 5.891 1.00 40.53 109 GLY A N 1
ATOM 877 C CA . GLY A 1 109 ? -5.181 -14.658 5.077 1.00 40.53 109 GLY A CA 1
ATOM 878 C C . GLY A 1 109 ? -5.888 -13.655 4.159 1.00 40.53 109 GLY A C 1
ATOM 879 O O . GLY A 1 109 ? -5.975 -12.471 4.468 1.00 40.53 109 GLY A O 1
ATOM 880 N N . ALA A 1 110 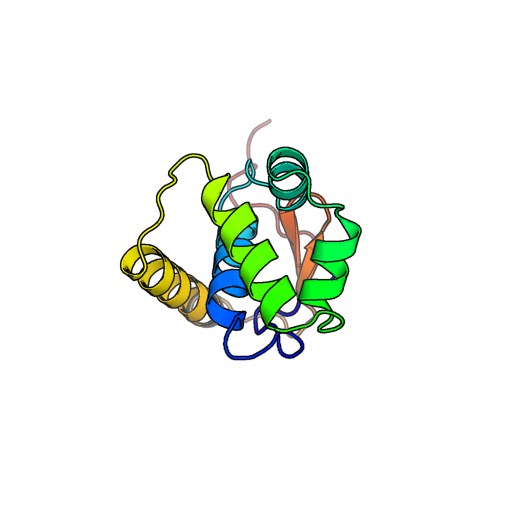? -6.467 -14.136 3.054 1.00 37.31 110 ALA A N 1
ATOM 881 C CA . ALA A 1 110 ? -7.129 -13.317 2.025 1.00 37.31 110 ALA A CA 1
ATOM 882 C C . ALA A 1 110 ? -8.305 -12.435 2.515 1.00 37.31 110 ALA A C 1
ATOM 884 O O . ALA A 1 110 ? -8.775 -11.593 1.759 1.00 37.31 110 ALA A O 1
ATOM 885 N N . ASN A 1 111 ? -8.744 -12.603 3.768 1.00 44.03 111 ASN A N 1
ATOM 886 C CA . ASN A 1 111 ? -9.874 -11.896 4.380 1.00 44.03 111 ASN A CA 1
ATOM 887 C C . ASN A 1 111 ? -9.439 -11.025 5.582 1.00 44.03 111 ASN A C 1
ATOM 889 O O . ASN A 1 111 ? -10.214 -10.872 6.521 1.00 44.03 111 ASN A O 1
ATOM 893 N N . GLY A 1 112 ? -8.176 -10.581 5.645 1.00 44.91 112 GLY A N 1
ATOM 894 C CA . GLY A 1 112 ? -7.653 -9.782 6.770 1.00 44.91 112 GLY A CA 1
ATOM 895 C C . GLY A 1 112 ? -7.453 -10.561 8.080 1.00 44.91 112 GLY A C 1
ATOM 896 O O . GLY A 1 112 ? -7.117 -9.989 9.110 1.00 44.91 112 GLY A O 1
ATOM 897 N N . LYS A 1 113 ? -7.644 -11.888 8.067 1.00 43.25 113 LYS A N 1
ATOM 898 C CA . LYS A 1 113 ? -7.443 -12.740 9.247 1.00 43.25 113 LYS A CA 1
ATOM 899 C C . LYS A 1 113 ? -5.951 -12.991 9.459 1.00 43.25 113 LYS A C 1
ATOM 901 O O . LYS A 1 113 ? -5.322 -13.651 8.628 1.00 43.25 113 LYS A O 1
ATOM 906 N N . LEU A 1 114 ? -5.424 -12.498 10.578 1.00 44.06 114 LEU A N 1
ATOM 907 C CA . LEU A 1 114 ? -4.077 -12.795 11.057 1.00 44.06 114 LEU A CA 1
ATOM 908 C C . LEU A 1 114 ? -4.011 -14.259 11.517 1.00 44.06 114 LEU A C 1
ATOM 910 O O . LEU A 1 114 ? -4.811 -14.701 12.349 1.00 44.06 114 LEU A O 1
ATOM 914 N N . LYS A 1 115 ? -3.070 -15.023 10.966 1.00 46.47 115 LYS A N 1
ATOM 915 C CA . LYS A 1 115 ? -2.704 -16.347 11.472 1.00 46.47 115 LYS A CA 1
ATOM 916 C C . LYS A 1 115 ? -1.287 -16.305 12.030 1.00 46.47 115 LYS A C 1
ATOM 918 O O . LYS A 1 115 ? -0.409 -15.745 11.382 1.00 46.47 115 LYS A O 1
ATOM 923 N N . ILE A 1 116 ? -1.087 -16.927 13.187 1.00 43.38 116 ILE A N 1
ATOM 924 C CA . ILE A 1 116 ? 0.231 -17.217 13.767 1.00 43.38 116 ILE A CA 1
ATOM 925 C C . ILE A 1 116 ? 0.308 -18.744 13.893 1.00 43.38 116 ILE A C 1
ATOM 927 O O . ILE A 1 116 ? -0.622 -19.355 14.424 1.00 43.38 116 ILE A O 1
ATOM 931 N N . ASP A 1 117 ? 1.329 -19.380 13.313 1.00 41.84 117 ASP A N 1
ATOM 932 C CA . ASP A 1 117 ? 1.531 -20.846 13.322 1.00 41.84 117 ASP A CA 1
ATOM 933 C C . ASP A 1 117 ? 0.344 -21.668 12.809 1.00 41.84 117 ASP A C 1
ATOM 935 O O . ASP A 1 117 ? -0.057 -22.691 13.368 1.00 41.84 117 ASP A O 1
ATOM 939 N N . GLY A 1 118 ? -0.296 -21.178 11.747 1.00 44.38 118 GLY A N 1
ATOM 940 C CA . GLY A 1 118 ? -1.479 -21.815 11.165 1.00 44.38 118 GLY A CA 1
ATOM 941 C C . GLY A 1 118 ? -2.756 -21.679 12.008 1.00 44.38 118 GLY A C 1
ATOM 942 O O . GLY A 1 118 ? -3.836 -22.032 11.524 1.00 44.38 118 GLY A O 1
ATOM 943 N N . LYS A 1 119 ? -2.685 -21.103 13.216 1.00 38.12 119 LYS A N 1
ATOM 944 C CA . LYS A 1 119 ? -3.848 -20.782 14.052 1.00 38.12 119 LYS A CA 1
ATOM 945 C C . LYS A 1 119 ? -4.357 -19.379 13.747 1.00 38.12 119 LYS A C 1
ATOM 947 O O . LYS A 1 119 ? -3.619 -18.401 13.764 1.00 38.12 119 LYS A O 1
ATOM 952 N N . VAL A 1 120 ? -5.655 -19.281 13.466 1.00 49.34 120 VAL A N 1
ATOM 953 C CA . VAL A 1 120 ? -6.345 -18.000 13.265 1.00 49.34 120 VAL A CA 1
ATOM 954 C C . VAL A 1 120 ? -6.486 -17.310 14.614 1.00 49.34 120 VAL A C 1
ATOM 956 O O . VAL A 1 120 ? -7.192 -17.825 15.481 1.00 49.34 120 VAL A O 1
ATOM 959 N N . ILE A 1 121 ? -5.876 -16.137 14.771 1.00 48.75 121 ILE A N 1
ATOM 960 C CA . ILE A 1 121 ? -6.131 -15.296 15.938 1.00 48.75 121 ILE A CA 1
ATOM 961 C C . ILE A 1 121 ? -7.428 -14.540 15.672 1.00 48.75 121 ILE A C 1
ATOM 963 O O . ILE A 1 121 ? -7.510 -13.682 14.793 1.00 48.75 121 ILE A O 1
ATOM 967 N N . ARG A 1 122 ? -8.484 -14.924 16.393 1.00 41.97 122 ARG A N 1
ATOM 968 C CA . ARG A 1 122 ? -9.732 -14.161 16.440 1.00 41.97 122 ARG A CA 1
ATOM 969 C C . ARG A 1 122 ? -9.601 -13.107 17.529 1.00 41.97 122 ARG A C 1
ATOM 971 O O . ARG A 1 122 ? -9.017 -13.365 18.578 1.00 41.97 122 ARG A O 1
ATOM 978 N N . LYS A 1 123 ? -10.136 -11.920 17.255 1.00 42.09 123 LYS A N 1
ATOM 979 C CA . LYS A 1 123 ? -10.186 -10.805 18.199 1.00 42.09 123 LYS A CA 1
ATOM 980 C C . LYS A 1 123 ? -10.843 -11.291 19.497 1.00 42.09 123 LYS A C 1
ATOM 982 O O . LYS A 1 123 ? -11.933 -11.859 19.447 1.00 42.09 123 LYS A O 1
ATOM 987 N N . VAL A 1 124 ? -10.187 -11.077 20.638 1.00 39.00 124 VAL A N 1
ATOM 988 C CA . VAL A 1 124 ? -10.823 -11.221 21.955 1.00 39.00 124 VAL A CA 1
ATOM 989 C C . VAL A 1 124 ? -11.950 -10.187 21.985 1.00 39.00 124 VAL A C 1
ATOM 991 O O . VAL A 1 124 ? -11.694 -8.986 22.027 1.00 39.00 124 VAL A O 1
ATOM 994 N N . GLY A 1 125 ? -13.180 -10.649 21.776 1.00 37.12 125 GLY A N 1
ATOM 995 C CA . GLY A 1 125 ? -14.336 -9.801 21.483 1.00 37.12 125 GLY A CA 1
ATOM 996 C C . GLY A 1 125 ? -15.400 -10.475 20.615 1.00 37.12 125 GLY A C 1
ATOM 997 O O . GLY A 1 125 ? -16.549 -10.063 20.683 1.00 37.12 125 GLY A O 1
ATOM 998 N N . ASP A 1 126 ? -15.070 -11.551 19.890 1.00 36.09 126 ASP A N 1
ATOM 999 C CA . ASP A 1 126 ? -16.070 -12.482 19.326 1.00 36.09 126 ASP A CA 1
ATOM 1000 C C . ASP A 1 126 ? -16.533 -13.470 20.414 1.00 36.09 126 ASP A C 1
ATOM 1002 O O . ASP A 1 126 ? -16.415 -14.690 20.309 1.00 36.09 126 ASP A O 1
ATOM 1006 N N . SER A 1 127 ? -17.018 -12.904 21.513 1.00 42.84 127 SER A N 1
ATOM 1007 C CA . SER A 1 127 ? -17.967 -13.572 22.386 1.00 42.84 127 SER A CA 1
ATOM 1008 C C . SER A 1 127 ? -19.274 -12.838 22.167 1.00 42.84 127 SER A C 1
ATOM 1010 O O . SER A 1 127 ? -19.413 -11.719 22.650 1.00 42.84 127 SER A O 1
ATOM 1012 N N . ASN A 1 128 ? -20.180 -13.431 21.393 1.00 34.34 128 ASN A N 1
ATOM 1013 C CA . ASN A 1 128 ? -21.594 -13.489 21.743 1.00 34.34 128 ASN A CA 1
ATOM 1014 C C . ASN A 1 128 ? -22.340 -14.429 20.789 1.00 34.34 128 ASN A C 1
ATOM 1016 O O . ASN A 1 128 ? -22.349 -14.203 19.582 1.00 34.34 128 ASN A O 1
ATOM 1020 N N . GLU A 1 129 ? -22.958 -15.424 21.436 1.00 33.47 129 GLU A N 1
ATOM 1021 C CA . GLU A 1 129 ? -24.129 -16.231 21.043 1.00 33.47 129 GLU A CA 1
ATOM 1022 C C . GLU A 1 129 ? -24.007 -17.236 19.886 1.00 33.47 129 GLU A C 1
ATOM 1024 O O . GLU A 1 129 ? -23.866 -16.854 18.705 1.00 33.47 129 GLU A O 1
#

Secondary structure (DSSP, 8-state):
----TT-TTS-HHHHHHHHHHHHHHHH-TT--HHHHHHHTT--HHHHHHHHTT-S-HHHHHHHHHHHHHTSTTPSPPHHHHHHHHHHHHHHHHHHHHHS---SS-EEE-TTS-EEETTEE---TT----

Sequence (129 aa):
MKVDPKLPNVDERNRRYAKYLLAVHCSYNDISLRELCSKADIPVRQLYRMFAGETSYRSEFSICQSLIRELPWAPVSEETIDRTLKVFDLLPIVIAEDSALPEGDIELGANGKLKIDGKVIRKVGDSNE